Protein AF-A0A535U1C5-F1 (afdb_monomer_lite)

Radius of gyration: 16.0 Å; chains: 1; bounding box: 31×38×43 Å

Secondary structure (DSSP, 8-state):
----------PPPHHHHHHHHHHH-PPSSS-TTT--PPP--EEETTEEE-TT--EEE-TTHHHHT--

Foldseek 3Di:
DDDPPPDDPPDDAQVRVQVVCLVPPDDPPDDSVPDDDQAWDDDDDQWTAGPVGDIDGNPCCVVVPVD

Structure (mmCIF, N/CA/C/O backbone):
data_AF-A0A535U1C5-F1
#
_entry.id   AF-A0A535U1C5-F1
#
loop_
_atom_site.group_PDB
_atom_site.id
_atom_site.type_symbol
_atom_site.label_atom_id
_atom_site.label_alt_id
_atom_site.label_comp_id
_atom_site.label_asym_id
_atom_site.label_entity_id
_atom_site.label_seq_id
_atom_site.pdbx_PDB_ins_code
_atom_site.Cartn_x
_atom_site.Cartn_y
_atom_site.Cartn_z
_atom_site.occupancy
_atom_site.B_iso_or_equiv
_atom_site.auth_seq_id
_atom_site.auth_comp_id
_atom_site.auth_asym_id
_atom_site.auth_atom_id
_atom_site.pdbx_PDB_model_num
ATOM 1 N N . MET A 1 1 ? 16.864 -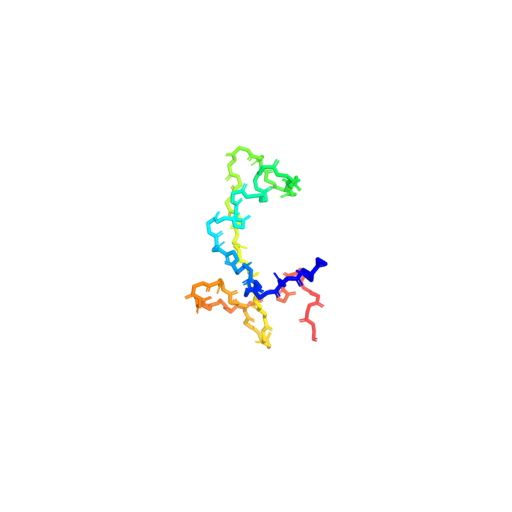23.666 30.036 1.00 39.62 1 MET A N 1
ATOM 2 C CA . MET A 1 1 ? 15.590 -23.337 29.368 1.00 39.62 1 MET A CA 1
ATOM 3 C C . MET A 1 1 ? 15.949 -22.645 28.066 1.00 39.62 1 MET A C 1
ATOM 5 O O . MET A 1 1 ? 16.259 -21.463 28.079 1.00 39.62 1 MET A O 1
ATOM 9 N N . ALA A 1 2 ? 16.095 -23.417 26.991 1.00 37.31 2 ALA A N 1
ATOM 10 C CA . ALA A 1 2 ? 16.406 -22.872 25.676 1.00 37.31 2 ALA A CA 1
ATOM 11 C C . ALA A 1 2 ? 15.104 -22.331 25.075 1.00 37.31 2 ALA A C 1
ATOM 13 O O . ALA A 1 2 ? 14.102 -23.040 25.065 1.00 37.31 2 ALA A O 1
ATOM 14 N N . LEU A 1 3 ? 15.105 -21.072 24.641 1.00 48.31 3 LEU A N 1
ATOM 15 C CA . LEU A 1 3 ? 14.012 -20.517 23.852 1.00 48.31 3 LEU A CA 1
ATOM 16 C C . LEU A 1 3 ? 14.187 -21.024 22.422 1.00 48.31 3 LEU A C 1
ATOM 18 O O . LEU A 1 3 ? 15.068 -20.577 21.691 1.00 48.31 3 LEU A O 1
ATOM 22 N N . GLU A 1 4 ? 13.370 -22.002 22.052 1.00 53.81 4 GLU A N 1
ATOM 23 C CA . GLU A 1 4 ? 13.143 -22.355 20.659 1.00 53.81 4 GLU A CA 1
ATOM 24 C C . GLU A 1 4 ? 12.347 -21.221 20.006 1.00 53.81 4 GLU A C 1
ATOM 26 O O . GLU A 1 4 ? 11.133 -21.135 20.167 1.00 53.81 4 GLU A O 1
ATOM 31 N N . THR A 1 5 ? 13.006 -20.344 19.250 1.00 56.28 5 THR A N 1
ATOM 32 C CA . THR A 1 5 ? 12.298 -19.410 18.361 1.00 56.28 5 THR A CA 1
ATOM 33 C C . THR A 1 5 ? 12.424 -19.891 16.922 1.00 56.28 5 THR A C 1
ATOM 35 O O . THR A 1 5 ? 12.989 -19.225 16.063 1.00 56.28 5 THR A O 1
ATOM 38 N N . SER A 1 6 ? 11.871 -21.073 16.647 1.00 58.75 6 SER A N 1
ATOM 39 C CA . SER A 1 6 ? 11.510 -21.479 15.284 1.00 58.75 6 SER A CA 1
ATOM 40 C C . SER A 1 6 ? 10.152 -20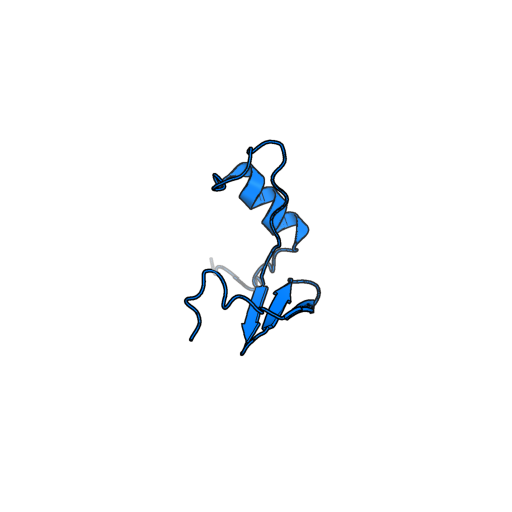.862 14.917 1.00 58.75 6 SER A C 1
ATOM 42 O O . SER A 1 6 ? 9.195 -21.570 14.607 1.00 58.75 6 SER A O 1
ATOM 44 N N . ALA A 1 7 ? 10.036 -19.536 14.978 1.00 58.00 7 ALA A N 1
ATOM 45 C CA . ALA A 1 7 ? 8.877 -18.837 14.440 1.00 58.00 7 ALA A CA 1
ATOM 46 C C . ALA A 1 7 ? 9.245 -18.342 13.042 1.00 58.00 7 ALA A C 1
ATOM 48 O O . ALA A 1 7 ? 10.118 -17.489 12.885 1.00 58.00 7 ALA A O 1
ATOM 49 N N . ARG A 1 8 ? 8.593 -18.887 12.009 1.00 56.72 8 ARG A N 1
ATOM 50 C CA . ARG A 1 8 ? 8.591 -18.227 10.698 1.00 56.72 8 ARG A CA 1
ATOM 51 C C . ARG A 1 8 ? 8.043 -16.810 10.913 1.00 56.72 8 ARG A C 1
ATOM 53 O O . ARG A 1 8 ? 7.086 -16.681 11.680 1.00 56.72 8 ARG A O 1
ATOM 60 N N . PRO A 1 9 ? 8.616 -15.766 10.291 1.00 67.12 9 PRO A N 1
ATOM 61 C CA . PRO A 1 9 ? 8.050 -14.431 10.403 1.00 67.12 9 PRO A CA 1
ATOM 62 C C . PRO A 1 9 ? 6.574 -14.486 9.998 1.00 67.12 9 PRO A C 1
ATOM 64 O O . PRO A 1 9 ? 6.236 -15.047 8.954 1.00 67.12 9 PRO A O 1
ATOM 67 N N . HIS A 1 10 ? 5.700 -13.974 10.864 1.00 73.75 10 HIS A N 1
ATOM 68 C CA . HIS A 1 10 ? 4.281 -13.861 10.564 1.00 73.75 10 HIS A CA 1
ATOM 69 C C . HIS A 1 10 ? 4.122 -12.814 9.462 1.00 73.75 10 HIS A C 1
ATOM 71 O O . HIS A 1 10 ? 4.203 -11.614 9.723 1.00 73.75 10 HIS A O 1
ATOM 77 N N . VAL A 1 11 ? 3.926 -13.265 8.227 1.00 85.25 11 VAL A N 1
ATOM 78 C CA . VAL A 1 11 ? 3.605 -12.378 7.108 1.00 85.25 11 VAL A CA 1
ATOM 79 C C . VAL A 1 11 ? 2.131 -12.013 7.234 1.00 85.25 11 VAL A C 1
ATOM 81 O O . VAL A 1 11 ? 1.279 -12.896 7.213 1.00 85.25 11 VAL A O 1
ATOM 84 N N . LEU A 1 12 ? 1.845 -10.727 7.433 1.00 93.94 12 LEU A N 1
ATOM 85 C CA . LEU A 1 12 ? 0.475 -10.221 7.508 1.00 93.94 12 LEU 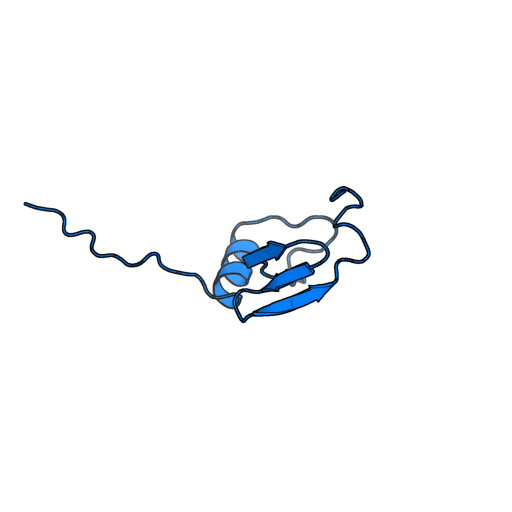A CA 1
ATOM 86 C C . LEU A 1 12 ? -0.180 -10.272 6.125 1.00 93.94 12 LEU A C 1
ATOM 88 O O . LEU A 1 12 ? 0.451 -9.966 5.112 1.00 93.94 12 LEU A O 1
ATOM 92 N N . SER A 1 13 ? -1.461 -10.619 6.090 1.00 95.56 13 SER A N 1
ATOM 93 C CA . SER A 1 13 ? -2.300 -10.440 4.908 1.00 95.56 13 SER A CA 1
ATOM 94 C C . SER A 1 13 ? -2.574 -8.954 4.639 1.00 95.56 13 SER A C 1
ATOM 96 O O . SER A 1 13 ? -2.463 -8.107 5.528 1.00 95.56 13 SER A O 1
ATOM 98 N N . GLY A 1 14 ? -2.983 -8.624 3.409 1.00 96.31 14 GLY A N 1
ATOM 99 C CA . GLY A 1 14 ? -3.403 -7.259 3.069 1.00 96.31 14 GLY A CA 1
ATOM 100 C C . GLY A 1 14 ? -4.569 -6.769 3.933 1.00 96.31 14 GLY A C 1
ATOM 101 O O . GLY A 1 14 ? -4.569 -5.619 4.362 1.00 96.31 14 GLY A O 1
ATOM 102 N N . GLU A 1 15 ? -5.515 -7.652 4.254 1.00 96.88 15 GLU A N 1
ATOM 103 C CA . GLU A 1 15 ? -6.667 -7.343 5.109 1.00 96.88 15 GLU A CA 1
ATOM 104 C C . GLU A 1 15 ? -6.242 -7.008 6.543 1.00 96.88 15 GLU A C 1
ATOM 106 O O . GLU A 1 15 ? -6.707 -6.018 7.107 1.00 96.88 15 GLU A O 1
ATOM 111 N N . GLU A 1 16 ? -5.313 -7.778 7.119 1.00 97.00 16 GLU A N 1
ATOM 112 C CA . GLU A 1 16 ? -4.766 -7.504 8.454 1.00 97.00 16 GLU A CA 1
ATOM 113 C C . GLU A 1 16 ? -3.996 -6.182 8.492 1.00 97.00 16 GLU A C 1
ATOM 115 O O . GLU A 1 16 ? -4.156 -5.411 9.439 1.00 97.00 16 GLU A O 1
ATOM 120 N N . ILE A 1 17 ? -3.207 -5.883 7.452 1.00 97.19 17 ILE A N 1
ATOM 121 C CA . ILE A 1 17 ? -2.499 -4.601 7.328 1.00 97.19 17 ILE A CA 1
ATOM 122 C C . ILE A 1 17 ? -3.505 -3.444 7.321 1.00 97.19 17 ILE A C 1
ATOM 124 O O . ILE A 1 17 ? -3.376 -2.514 8.117 1.00 97.19 17 ILE A O 1
ATOM 128 N N . VAL A 1 18 ? -4.539 -3.512 6.475 1.00 97.62 18 VAL A N 1
ATOM 129 C CA . VAL A 1 18 ? -5.574 -2.469 6.391 1.00 97.62 18 VAL A CA 1
ATOM 130 C C . VAL A 1 18 ? -6.317 -2.313 7.718 1.00 97.62 18 VAL A C 1
ATOM 132 O O . VAL A 1 18 ? -6.509 -1.186 8.181 1.00 97.62 18 VAL A O 1
ATOM 135 N N . ALA A 1 19 ? -6.709 -3.416 8.359 1.00 97.75 19 ALA A N 1
ATOM 136 C CA . ALA A 1 19 ? -7.417 -3.386 9.636 1.00 97.75 19 ALA A CA 1
ATOM 137 C C . ALA A 1 19 ? -6.585 -2.708 10.736 1.00 97.75 19 ALA A C 1
ATOM 139 O O . ALA A 1 19 ? -7.084 -1.818 11.429 1.00 97.75 19 ALA A O 1
ATOM 140 N N . LEU A 1 20 ? -5.304 -3.073 10.856 1.00 97.38 20 LEU A N 1
ATOM 141 C CA . LEU A 1 20 ? -4.394 -2.479 11.835 1.00 97.38 20 LEU A CA 1
ATOM 142 C C . LEU A 1 20 ? -4.151 -0.996 11.558 1.00 97.38 20 LEU A C 1
ATOM 144 O O . LEU A 1 20 ? -4.207 -0.188 12.486 1.00 97.38 20 LEU A O 1
ATOM 148 N N . CYS A 1 21 ? -3.938 -0.599 10.303 1.00 97.75 21 CYS A N 1
ATOM 149 C CA . CYS A 1 21 ? -3.755 0.814 9.997 1.00 97.75 21 CYS A CA 1
ATOM 150 C C . CYS A 1 21 ? -5.032 1.630 10.252 1.00 97.75 21 CYS A C 1
ATOM 152 O O . CYS A 1 21 ? -4.943 2.726 10.794 1.00 97.75 21 CYS A O 1
ATOM 154 N N . ARG A 1 22 ? -6.231 1.103 9.973 1.00 97.19 22 ARG A N 1
ATOM 155 C CA . ARG A 1 22 ? -7.492 1.777 10.346 1.00 97.19 22 ARG A CA 1
ATOM 156 C C . ARG A 1 22 ? -7.665 1.923 11.860 1.00 97.19 22 ARG A C 1
ATOM 158 O O . ARG A 1 22 ? -8.321 2.860 12.307 1.00 97.19 22 ARG A O 1
ATOM 165 N N . GLN A 1 23 ? -7.111 0.998 12.642 1.00 97.75 23 GLN A N 1
ATOM 166 C CA . GLN A 1 23 ? -7.189 1.034 14.101 1.00 97.75 23 GLN A CA 1
ATOM 167 C C . GLN A 1 23 ? -6.167 1.994 14.727 1.00 97.75 23 GLN A C 1
ATOM 169 O O . GLN A 1 23 ? -6.465 2.613 15.749 1.00 97.75 23 GLN A O 1
ATOM 174 N N . TYR A 1 24 ? -4.973 2.109 14.139 1.00 97.88 24 TYR A N 1
ATOM 175 C CA . TYR A 1 24 ? -3.823 2.739 14.797 1.00 97.88 24 TYR A CA 1
ATOM 176 C C . TYR A 1 24 ? -3.168 3.889 14.020 1.00 97.88 24 TYR A C 1
ATOM 178 O O . TYR A 1 24 ? -2.301 4.567 14.570 1.00 97.88 24 TYR A O 1
ATOM 186 N N . THR A 1 25 ? -3.551 4.142 12.769 1.00 97.50 25 THR A N 1
ATOM 187 C CA . THR A 1 25 ? -2.976 5.198 11.925 1.00 97.50 25 THR A CA 1
ATOM 188 C C . THR A 1 25 ? -4.021 6.265 11.613 1.00 97.50 25 THR A C 1
ATOM 190 O O . THR A 1 25 ? -5.138 5.963 11.205 1.00 97.50 25 THR A O 1
ATOM 193 N N . LEU A 1 26 ? -3.645 7.535 11.780 1.00 97.88 26 LEU A N 1
ATOM 194 C CA . LEU A 1 26 ? -4.440 8.663 11.298 1.00 97.88 26 LEU A CA 1
ATOM 195 C C . LEU A 1 26 ? -4.059 8.960 9.849 1.00 97.88 26 LEU A C 1
ATOM 197 O O . LEU A 1 26 ? -2.904 9.277 9.568 1.00 97.88 26 LEU A O 1
ATOM 201 N N . TYR A 1 27 ? -5.031 8.876 8.946 1.00 97.56 27 TYR A N 1
ATOM 202 C CA . TYR A 1 27 ? -4.822 9.150 7.528 1.00 97.56 27 TYR A CA 1
ATOM 203 C C . TYR A 1 27 ? -5.000 10.623 7.181 1.00 97.56 27 TYR A C 1
ATOM 205 O O . TYR A 1 27 ? -5.874 11.309 7.713 1.00 97.56 27 TYR A O 1
ATOM 213 N N . GLU A 1 28 ? -4.188 11.092 6.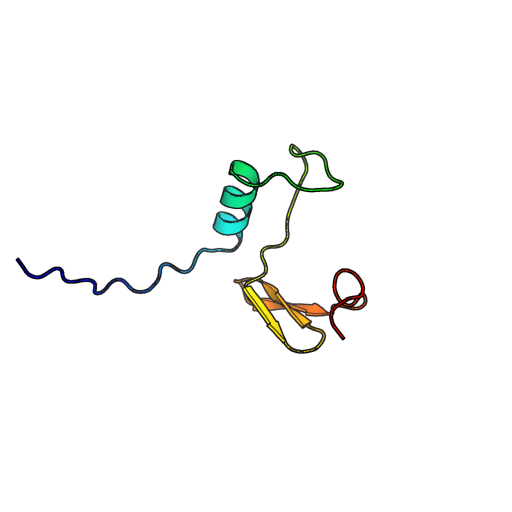244 1.00 95.62 28 GLU A N 1
ATOM 214 C CA . GLU A 1 28 ? -4.273 12.431 5.672 1.00 95.62 28 GLU A CA 1
ATOM 215 C C . GLU A 1 28 ? -5.343 12.527 4.570 1.00 95.62 28 GLU A C 1
ATOM 217 O O . GLU A 1 28 ? -5.696 11.539 3.924 1.00 95.62 28 GLU A O 1
ATOM 222 N N . TRP A 1 29 ? -5.884 13.737 4.378 1.00 95.50 29 TRP A N 1
ATOM 223 C CA . TRP A 1 29 ? -6.802 14.123 3.287 1.00 95.50 29 TRP A CA 1
ATOM 224 C C . TRP A 1 29 ? -8.087 13.292 3.121 1.00 95.50 29 TRP A C 1
ATOM 226 O O . TRP A 1 29 ? -8.812 13.472 2.146 1.00 95.50 29 TRP A O 1
ATOM 236 N N . THR A 1 30 ? -8.408 12.421 4.078 1.00 95.88 30 THR A N 1
ATOM 237 C CA . THR A 1 30 ? -9.576 11.532 4.045 1.00 95.88 30 THR A CA 1
ATOM 238 C C . THR A 1 30 ? -10.210 11.440 5.432 1.00 95.88 30 THR A C 1
ATOM 240 O O . THR A 1 30 ? -9.519 11.464 6.449 1.00 95.88 30 THR A O 1
ATOM 243 N N . ALA A 1 31 ? -11.539 11.322 5.501 1.00 97.25 31 ALA A N 1
ATOM 244 C CA . ALA A 1 31 ? -12.226 11.059 6.763 1.00 97.25 31 ALA A CA 1
ATOM 245 C C . ALA A 1 31 ? -11.903 9.642 7.276 1.00 97.25 31 ALA A C 1
ATOM 247 O O . ALA A 1 31 ? -11.998 8.669 6.529 1.00 97.25 31 ALA A O 1
ATOM 248 N N . GLN A 1 32 ? -11.588 9.506 8.570 1.00 96.88 32 GLN A N 1
ATOM 249 C CA . GLN A 1 32 ? -11.147 8.220 9.141 1.00 96.88 32 GLN A CA 1
ATOM 250 C C . GLN A 1 32 ? -12.209 7.110 9.045 1.00 96.88 32 GLN A C 1
ATOM 252 O O . GLN A 1 32 ? -11.875 5.932 8.970 1.00 96.88 32 GLN A O 1
ATOM 257 N N . SER A 1 33 ? -13.500 7.458 9.013 1.00 96.44 33 SER A N 1
ATOM 258 C CA . SER A 1 33 ? -14.585 6.476 8.878 1.00 96.44 33 SER A CA 1
ATOM 259 C C . SER A 1 33 ? -14.646 5.825 7.492 1.00 96.44 33 SER A C 1
ATOM 261 O O . SER A 1 33 ? -15.121 4.694 7.376 1.00 96.44 33 SER A O 1
ATOM 263 N N . THR A 1 34 ? -14.159 6.507 6.452 1.00 96.12 34 THR A N 1
ATOM 264 C CA . THR A 1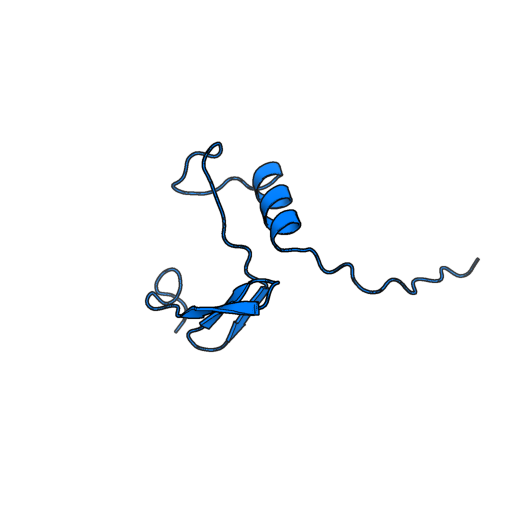 34 ? -14.307 6.091 5.049 1.00 96.12 34 THR A CA 1
ATOM 265 C C . THR A 1 34 ? -12.997 5.688 4.384 1.00 96.12 34 THR A C 1
ATOM 267 O O . THR A 1 34 ? -13.023 5.304 3.221 1.00 96.12 34 THR A O 1
ATOM 270 N N . VAL A 1 35 ? -11.857 5.802 5.070 1.00 96.69 35 VAL A N 1
ATOM 271 C CA . VAL A 1 35 ? -10.553 5.492 4.471 1.00 96.69 35 VAL A CA 1
ATOM 272 C C . VAL A 1 35 ? -10.442 4.011 4.100 1.00 96.69 35 VAL A C 1
ATOM 274 O O . VAL A 1 35 ? -10.766 3.137 4.905 1.00 96.69 35 VAL A O 1
ATOM 277 N N . ASP A 1 36 ? -9.975 3.737 2.884 1.00 95.44 36 ASP A N 1
ATOM 278 C CA . ASP A 1 36 ? -9.730 2.390 2.358 1.00 95.44 36 ASP A CA 1
ATOM 279 C C . ASP A 1 36 ? -8.316 2.329 1.747 1.00 95.44 36 ASP A C 1
ATOM 281 O O . ASP A 1 36 ? -8.129 2.594 0.556 1.00 95.44 36 ASP A O 1
ATOM 285 N N . PRO A 1 37 ? -7.281 2.139 2.583 1.00 96.06 37 PRO A N 1
ATOM 286 C CA . PRO A 1 37 ? -5.889 2.196 2.157 1.00 96.06 37 PRO A CA 1
ATOM 287 C C . PRO A 1 37 ? -5.492 0.949 1.356 1.00 96.06 37 PRO A C 1
ATOM 289 O O . PRO A 1 37 ? -5.899 -0.167 1.667 1.00 96.06 37 PRO A O 1
ATOM 292 N N . ILE A 1 38 ? -4.612 1.114 0.367 1.00 96.50 38 ILE A N 1
ATOM 293 C CA . ILE A 1 38 ? -4.007 -0.018 -0.346 1.00 96.50 38 ILE A CA 1
ATOM 294 C C . ILE A 1 38 ? -2.802 -0.512 0.461 1.00 96.50 38 ILE A C 1
ATOM 296 O O . ILE A 1 38 ? -1.832 0.224 0.640 1.00 96.50 38 ILE A O 1
ATOM 300 N N . ALA A 1 39 ? -2.837 -1.764 0.918 1.00 97.38 39 ALA A N 1
ATOM 301 C CA . ALA A 1 39 ? -1.667 -2.410 1.507 1.00 97.38 39 ALA A CA 1
ATOM 302 C C . ALA A 1 39 ? -0.595 -2.646 0.430 1.00 97.38 39 ALA A C 1
ATOM 304 O O . ALA A 1 39 ? -0.843 -3.349 -0.549 1.00 97.38 39 ALA A O 1
ATOM 305 N N . VAL A 1 40 ? 0.597 -2.080 0.614 1.00 97.19 40 VAL A N 1
ATOM 306 C CA . VAL A 1 40 ? 1.740 -2.249 -0.295 1.00 97.19 40 VAL A CA 1
ATOM 307 C C . VAL A 1 40 ? 2.797 -3.108 0.393 1.00 97.19 40 VAL A C 1
ATOM 309 O O . VAL A 1 40 ? 3.225 -2.786 1.496 1.00 97.19 40 VAL A O 1
ATOM 312 N N . ASP A 1 41 ? 3.204 -4.194 -0.261 1.00 96.44 41 ASP A N 1
ATOM 313 C CA . ASP A 1 41 ? 4.246 -5.113 0.214 1.00 96.44 41 ASP A CA 1
ATOM 314 C C . ASP A 1 41 ? 5.638 -4.644 -0.230 1.00 96.44 41 ASP A C 1
ATOM 316 O O . ASP A 1 41 ? 6.539 -4.441 0.581 1.00 96.44 41 ASP A O 1
ATOM 320 N N . HIS A 1 42 ? 5.809 -4.403 -1.532 1.00 97.00 42 HIS A N 1
ATOM 321 C CA . HIS A 1 42 ? 7.065 -3.911 -2.090 1.00 97.00 42 HIS A CA 1
ATOM 322 C C . HIS A 1 42 ? 6.848 -3.078 -3.359 1.00 97.00 42 HIS A C 1
ATOM 324 O O . HIS A 1 42 ? 5.778 -3.083 -3.970 1.00 97.00 42 HIS A O 1
ATOM 330 N N . ALA A 1 43 ? 7.899 -2.376 -3.785 1.00 98.06 43 ALA A N 1
ATOM 331 C CA . ALA A 1 43 ? 7.942 -1.630 -5.038 1.00 98.06 43 ALA A CA 1
ATOM 332 C C . ALA A 1 43 ? 9.240 -1.916 -5.802 1.00 98.06 43 ALA A C 1
ATOM 334 O O . ALA A 1 43 ? 10.289 -2.169 -5.206 1.00 98.06 43 ALA A O 1
ATOM 335 N N . ARG A 1 44 ? 9.174 -1.898 -7.137 1.00 97.75 44 ARG A N 1
ATOM 336 C CA . ARG A 1 44 ? 10.337 -2.068 -8.016 1.00 97.75 44 ARG A CA 1
ATOM 337 C C . ARG A 1 44 ? 10.133 -1.344 -9.344 1.00 97.75 44 ARG A C 1
ATOM 339 O O . ARG A 1 44 ? 9.233 -1.688 -10.112 1.00 97.75 44 ARG A O 1
ATOM 346 N N . GLY A 1 45 ? 11.039 -0.416 -9.653 1.00 96.81 45 GLY A N 1
ATOM 347 C CA . GLY A 1 45 ? 10.911 0.452 -10.825 1.00 96.81 45 GLY A CA 1
ATOM 348 C C . GLY A 1 45 ? 9.635 1.289 -10.727 1.00 96.81 45 GLY A C 1
ATOM 349 O O . GLY A 1 45 ? 9.309 1.777 -9.654 1.00 96.81 45 GLY A O 1
ATOM 350 N N . VAL A 1 46 ? 8.880 1.381 -11.823 1.00 97.88 46 VAL A N 1
ATOM 351 C CA . VAL A 1 46 ? 7.605 2.124 -11.889 1.00 97.88 46 VAL A CA 1
ATOM 352 C C . VAL A 1 46 ? 6.397 1.335 -11.361 1.00 97.88 46 VAL A C 1
ATOM 354 O O . VAL A 1 46 ? 5.263 1.632 -11.724 1.00 97.88 46 VAL A O 1
ATOM 357 N N . TYR A 1 47 ? 6.610 0.285 -10.562 1.00 98.44 47 TYR A N 1
ATOM 358 C CA . TYR A 1 47 ? 5.538 -0.588 -10.078 1.00 98.44 47 TYR A CA 1
ATOM 359 C C . TYR A 1 47 ? 5.567 -0.770 -8.564 1.00 98.44 47 TYR A C 1
ATOM 361 O O . TYR A 1 47 ? 6.642 -0.905 -7.977 1.00 98.44 47 TYR A O 1
ATOM 369 N N . PHE A 1 48 ? 4.387 -0.906 -7.962 1.00 98.25 48 PHE A N 1
ATOM 370 C CA . PHE A 1 48 ? 4.215 -1.411 -6.599 1.00 98.25 48 PHE A CA 1
ATOM 371 C C . PHE A 1 48 ? 3.245 -2.594 -6.561 1.00 98.25 48 PHE A C 1
ATOM 373 O O . PHE A 1 48 ? 2.423 -2.778 -7.466 1.00 98.25 48 PHE A O 1
ATOM 380 N N . TYR A 1 49 ? 3.393 -3.422 -5.531 1.00 98.19 49 TYR A N 1
ATOM 381 C CA . TYR A 1 49 ? 2.753 -4.725 -5.406 1.00 98.19 49 TYR A CA 1
ATOM 382 C C . TYR A 1 49 ? 2.048 -4.826 -4.057 1.00 98.19 49 TYR A C 1
ATOM 384 O O . TYR A 1 49 ? 2.603 -4.440 -3.029 1.00 98.19 49 TYR A O 1
ATOM 392 N N . THR A 1 50 ? 0.828 -5.345 -4.057 1.00 97.50 50 THR A N 1
ATOM 393 C CA . THR A 1 50 ? 0.109 -5.728 -2.836 1.00 97.50 50 THR A CA 1
ATOM 394 C C . THR A 1 50 ? 0.591 -7.097 -2.330 1.00 97.50 50 THR A C 1
ATOM 396 O O . THR A 1 50 ? 1.199 -7.849 -3.099 1.00 97.50 50 THR A O 1
ATOM 399 N N . PRO A 1 51 ? 0.291 -7.474 -1.070 1.00 96.25 51 PRO A N 1
ATOM 400 C CA . PRO A 1 51 ? 0.678 -8.777 -0.511 1.00 96.25 51 PRO A CA 1
ATOM 401 C C . PRO A 1 51 ? 0.168 -10.006 -1.287 1.00 96.25 51 PRO A C 1
ATOM 403 O O . PRO A 1 51 ? 0.806 -11.053 -1.273 1.00 96.25 51 PRO A O 1
ATOM 406 N N . ASP A 1 52 ? -0.965 -9.892 -1.988 1.00 95.31 52 ASP A N 1
ATOM 407 C CA . ASP A 1 52 ? -1.530 -10.939 -2.857 1.00 95.31 52 ASP A CA 1
ATOM 408 C C . ASP A 1 52 ? -0.943 -10.932 -4.286 1.00 95.31 52 ASP A C 1
ATOM 410 O O . ASP A 1 52 ? -1.357 -11.712 -5.144 1.00 95.31 52 ASP A O 1
ATOM 414 N N . GLY A 1 53 ? 0.039 -10.068 -4.558 1.00 96.38 53 GLY A N 1
ATOM 415 C CA . GLY A 1 53 ? 0.775 -10.012 -5.819 1.00 96.38 53 GLY A CA 1
ATOM 416 C C . GLY A 1 53 ? 0.132 -9.155 -6.911 1.00 96.38 53 GLY A C 1
ATOM 417 O O . GLY A 1 53 ? 0.660 -9.103 -8.028 1.00 96.38 53 GLY A O 1
ATOM 418 N N . LYS A 1 54 ? -0.973 -8.447 -6.632 1.00 97.81 54 LYS A N 1
ATOM 419 C CA . LYS A 1 54 ? -1.534 -7.490 -7.593 1.00 97.81 54 LYS A CA 1
ATOM 420 C C . LYS A 1 54 ? -0.552 -6.339 -7.805 1.00 97.81 54 LYS A C 1
ATOM 422 O O . LYS A 1 54 ? -0.066 -5.716 -6.866 1.00 97.81 54 LYS A O 1
ATOM 427 N N . ARG A 1 55 ? -0.277 -6.046 -9.075 1.00 98.06 55 ARG A N 1
ATOM 428 C CA . ARG A 1 55 ? 0.686 -5.027 -9.501 1.00 98.06 55 ARG A CA 1
ATOM 429 C C . ARG A 1 55 ? -0.020 -3.771 -9.995 1.00 98.06 55 ARG A C 1
ATOM 431 O O . ARG A 1 55 ? -0.917 -3.857 -10.833 1.00 98.06 55 ARG A O 1
ATOM 438 N N . TYR A 1 56 ? 0.469 -2.618 -9.562 1.00 98.31 56 TYR A N 1
ATOM 439 C CA . TYR A 1 56 ? 0.045 -1.298 -10.019 1.00 98.31 56 TYR A CA 1
ATOM 440 C C . TYR A 1 56 ? 1.216 -0.585 -10.682 1.00 98.31 56 TYR A C 1
ATOM 442 O O . TYR A 1 56 ? 2.351 -0.713 -10.227 1.00 98.31 56 TYR A O 1
ATOM 450 N N . ILE A 1 57 ? 0.941 0.150 -11.759 1.00 98.38 57 ILE A N 1
ATOM 451 C CA . ILE A 1 57 ? 1.900 1.090 -12.337 1.00 98.38 57 ILE A CA 1
ATOM 452 C C . ILE A 1 57 ? 1.742 2.445 -11.648 1.00 98.38 57 ILE A C 1
ATOM 454 O O . ILE A 1 57 ? 0.632 2.958 -11.518 1.00 98.38 57 ILE A O 1
ATOM 458 N N . ASP A 1 58 ? 2.854 3.011 -11.206 1.00 98.12 58 ASP A N 1
ATOM 459 C CA . ASP A 1 58 ? 2.910 4.321 -10.579 1.00 98.12 58 ASP A CA 1
ATOM 460 C C . ASP A 1 58 ? 3.243 5.382 -11.629 1.00 98.12 58 ASP A C 1
ATOM 462 O O . ASP A 1 58 ? 4.403 5.670 -11.915 1.00 98.12 58 ASP A O 1
ATOM 466 N N . PHE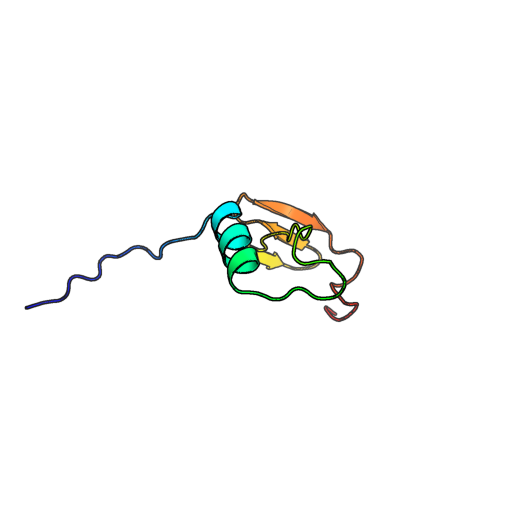 A 1 59 ? 2.197 5.947 -12.231 1.00 97.56 59 PHE A N 1
ATOM 467 C CA . PHE A 1 59 ? 2.320 7.036 -13.206 1.00 97.56 59 PHE A CA 1
ATOM 468 C C . PHE A 1 59 ? 2.567 8.409 -12.563 1.00 97.56 59 PHE A C 1
ATOM 470 O O . PHE A 1 59 ? 2.703 9.391 -13.291 1.00 97.56 59 PHE A O 1
ATOM 477 N N . ASN A 1 60 ? 2.599 8.494 -11.229 1.00 97.38 60 ASN A N 1
ATOM 478 C CA . ASN A 1 60 ? 2.726 9.752 -10.495 1.00 97.38 60 ASN A CA 1
ATOM 479 C C . ASN A 1 60 ? 4.038 9.857 -9.699 1.00 97.38 60 ASN A C 1
ATOM 481 O O . ASN A 1 60 ? 4.266 10.863 -9.028 1.00 97.38 60 ASN A O 1
ATOM 485 N N . SER A 1 61 ? 4.896 8.830 -9.748 1.00 97.12 61 SER A N 1
ATOM 486 C CA . SER A 1 61 ? 6.104 8.730 -8.918 1.00 97.12 61 SER A CA 1
ATOM 487 C C . SER A 1 61 ? 5.798 8.952 -7.426 1.00 97.12 61 SER A C 1
ATOM 489 O O . SER A 1 61 ? 6.481 9.722 -6.742 1.00 97.12 61 SER A O 1
ATOM 491 N N . GLN A 1 62 ? 4.745 8.298 -6.925 1.00 95.62 62 GLN A N 1
ATOM 492 C CA . GLN A 1 62 ? 4.129 8.491 -5.610 1.00 95.62 62 GLN A CA 1
ATOM 493 C C . GLN A 1 62 ? 3.661 9.937 -5.426 1.00 95.62 62 GLN A C 1
ATOM 495 O O . GLN A 1 62 ? 2.739 10.368 -6.106 1.00 95.62 62 GLN A O 1
ATOM 500 N N . LEU A 1 63 ? 4.289 10.708 -4.540 1.00 96.38 63 LEU A N 1
ATOM 501 C CA . LEU A 1 63 ? 4.090 12.154 -4.439 1.00 96.38 63 LEU A CA 1
ATOM 502 C C . LEU A 1 63 ? 5.134 12.889 -5.293 1.00 96.38 63 LEU A C 1
ATOM 504 O O . LEU A 1 63 ? 5.846 13.761 -4.797 1.00 96.38 63 LEU A O 1
ATOM 508 N N . MET A 1 64 ? 5.265 12.492 -6.564 1.00 97.56 64 MET A N 1
ATOM 509 C CA . MET A 1 64 ? 6.187 13.078 -7.547 1.00 97.56 64 MET A CA 1
ATOM 510 C C . MET A 1 64 ? 7.641 13.138 -7.051 1.00 97.56 64 MET A C 1
ATOM 512 O O . MET A 1 64 ? 8.342 14.127 -7.258 1.00 97.56 64 MET A O 1
ATOM 516 N N . SER A 1 65 ? 8.070 12.099 -6.330 1.00 97.19 65 SER A N 1
ATOM 517 C CA . SER A 1 65 ? 9.328 12.108 -5.567 1.00 97.19 65 SER A CA 1
ATOM 518 C C . SER A 1 65 ? 10.192 10.858 -5.759 1.00 97.19 65 SER A C 1
ATOM 520 O O . SER A 1 65 ? 11.342 10.843 -5.325 1.00 97.19 65 SER A O 1
ATOM 522 N N . VAL A 1 66 ? 9.666 9.808 -6.394 1.00 96.00 66 VAL A N 1
ATOM 523 C CA . VAL A 1 66 ? 10.425 8.588 -6.715 1.00 96.00 66 VAL A CA 1
ATOM 524 C C . VAL A 1 66 ? 11.026 8.734 -8.119 1.00 96.00 66 VAL A C 1
ATOM 526 O O . VAL A 1 66 ? 10.347 8.453 -9.111 1.00 96.00 66 VAL A O 1
ATOM 529 N N . ASN A 1 67 ? 12.271 9.229 -8.174 1.00 90.50 67 ASN A N 1
ATOM 530 C CA . ASN A 1 67 ? 13.015 9.598 -9.391 1.00 90.50 67 ASN A CA 1
ATOM 531 C C . ASN A 1 67 ? 14.074 8.566 -9.795 1.00 90.50 67 ASN A C 1
ATOM 533 O O . ASN A 1 67 ? 14.679 7.954 -8.884 1.00 90.50 67 ASN A O 1
#

Sequence (67 aa):
MALETSARPHVLSGEEIVALCRQYTLYEWTAQSTVDPIAVDHARGVYFYTPDGKRYIDFNSQLMSVN

pLDDT: mean 90.47, std 15.53, range [37.31, 98.44]